Protein AF-A0AA38HZ51-F1 (afdb_monomer_lite)

Foldseek 3Di:
DPVVVVVVVVVVPPPDPVVPLPQAWAFADFQVVLVQFACWGQDPRTTDNDSPDSYTDGDPQWDQQPVSNDTFGNDDQQFFGFDPFQSRSDDPPDPPLPAWTQDPRGTDGHPQFDQDPSGTHGVPVVPPPPPPPPPPPPVPPPPPPPPPVVVPPPDD

InterPro domains:
  IPR006149 EB domain [PF01683] (58-120)

Sequence (156 aa):
MKFLVCVVLVLSAETIISSAQQVWLAPCKADADCDKIVNATCVNEFCNCGGEFLACPCKEGFIAAKSKKKCLRSVGTVLGTRCDISDDCSRSDQETMNGLVCSDGQCKCGENYTEENGQCIGTNSGTPSSTSRLKDFAVPPVLLLSFITLLFSHNS

Secondary structure (DSSP, 8-state):
--HHHHHHHHTTS-----------PPB-SSGGGGTTBTT-EEETTEEE--TT-SSPPBPTTEEE-TTSS-EEE-SS-STT-B-SSGGGGS-TT-TT-TTEEEETTEEEE-TTEEEETTEEEETT--S-------------TTSSSSSSGGGSSS--

pLDDT: mean 72.53, std 16.95, range [43.81, 95.94]

Structure (mmCIF, N/CA/C/O backbone):
data_AF-A0AA38HZ51-F1
#
_entry.id   AF-A0AA38HZ51-F1
#
loop_
_atom_site.group_PDB
_atom_site.id
_atom_site.type_symbol
_atom_site.label_atom_id
_atom_site.label_alt_id
_atom_site.label_comp_id
_atom_site.label_asym_id
_atom_site.label_entity_id
_atom_site.label_seq_id
_atom_site.pdbx_PDB_ins_code
_atom_site.Cartn_x
_atom_site.Cartn_y
_atom_site.Cartn_z
_atom_site.occupancy
_atom_site.B_iso_or_equiv
_atom_site.auth_seq_id
_atom_site.auth_comp_id
_atom_site.auth_asym_id
_atom_site.auth_atom_id
_atom_site.pdbx_PDB_model_num
ATOM 1 N N . MET A 1 1 ? 59.338 14.760 5.766 1.00 53.06 1 MET A N 1
ATOM 2 C CA . MET A 1 1 ? 58.443 14.615 4.592 1.00 53.06 1 MET A CA 1
ATOM 3 C C . MET A 1 1 ? 57.940 13.169 4.425 1.00 53.06 1 MET A C 1
ATOM 5 O O . MET A 1 1 ? 58.049 12.606 3.349 1.00 53.06 1 MET A O 1
ATOM 9 N N . LYS A 1 2 ? 57.405 12.537 5.483 1.00 52.59 2 LYS A N 1
ATOM 10 C CA . LYS A 1 2 ? 56.798 11.184 5.415 1.00 52.59 2 LYS A CA 1
ATOM 11 C C . LYS A 1 2 ? 55.331 11.165 5.867 1.00 52.59 2 LYS A C 1
ATOM 13 O O . LYS A 1 2 ? 54.572 10.323 5.418 1.00 52.59 2 LYS A O 1
ATOM 18 N N . PHE A 1 3 ? 54.911 12.149 6.665 1.00 50.06 3 PHE A N 1
ATOM 19 C CA . PHE A 1 3 ? 53.527 12.286 7.133 1.00 50.06 3 PHE A CA 1
ATOM 20 C C . PHE A 1 3 ? 52.544 12.809 6.073 1.00 50.06 3 PHE A C 1
ATOM 22 O O . PHE A 1 3 ? 51.359 12.509 6.156 1.00 50.06 3 PHE A O 1
ATOM 29 N N . LEU A 1 4 ? 53.017 13.534 5.051 1.00 50.59 4 LEU A N 1
ATOM 30 C CA . LEU A 1 4 ? 52.131 14.106 4.028 1.00 50.59 4 LEU A CA 1
ATOM 31 C C . LEU A 1 4 ? 51.567 13.051 3.057 1.00 50.59 4 LEU A C 1
ATOM 33 O O . LEU A 1 4 ? 50.512 13.257 2.473 1.00 50.59 4 LEU A O 1
ATOM 37 N N . VAL A 1 5 ? 52.251 11.911 2.906 1.00 54.25 5 VAL A N 1
ATOM 38 C CA . VAL A 1 5 ? 51.859 10.850 1.963 1.00 54.25 5 VAL A CA 1
ATOM 39 C C . VAL A 1 5 ? 50.692 10.014 2.505 1.00 54.25 5 VAL A C 1
ATOM 41 O O . VAL A 1 5 ? 49.857 9.562 1.729 1.00 54.25 5 VAL A O 1
ATOM 44 N N . CYS A 1 6 ? 50.565 9.868 3.830 1.00 51.34 6 CYS A N 1
ATOM 45 C CA . CYS A 1 6 ? 49.454 9.115 4.420 1.00 51.34 6 CYS A CA 1
ATOM 46 C C . CYS A 1 6 ? 48.111 9.854 4.332 1.00 51.34 6 CYS A C 1
ATOM 48 O O . CYS A 1 6 ? 47.086 9.207 4.158 1.00 51.34 6 CYS A O 1
ATOM 50 N N . VAL A 1 7 ? 48.092 11.190 4.406 1.00 53.12 7 VAL A N 1
ATOM 51 C CA . VAL A 1 7 ? 46.832 11.963 4.379 1.00 53.12 7 VAL A CA 1
ATOM 52 C C . VAL A 1 7 ? 46.170 11.918 2.997 1.00 53.12 7 VAL A C 1
ATOM 54 O O . VAL A 1 7 ? 44.949 11.857 2.901 1.00 53.12 7 VAL A O 1
ATOM 57 N N . VAL A 1 8 ? 46.962 11.851 1.923 1.00 52.53 8 VAL A N 1
ATOM 58 C CA . VAL A 1 8 ? 46.439 11.746 0.549 1.00 52.53 8 VAL A CA 1
ATOM 59 C C . VAL A 1 8 ? 45.836 10.360 0.269 1.00 52.53 8 VAL A C 1
ATOM 61 O O . VAL A 1 8 ? 44.902 10.254 -0.518 1.00 52.53 8 VAL A O 1
ATOM 64 N N . LEU A 1 9 ? 46.306 9.307 0.948 1.00 50.94 9 LEU A N 1
ATOM 65 C CA . LEU A 1 9 ? 45.777 7.945 0.785 1.00 50.94 9 LEU A CA 1
ATOM 66 C C . LEU A 1 9 ? 44.471 7.690 1.552 1.00 50.94 9 LEU A C 1
ATOM 68 O O . LEU A 1 9 ? 43.714 6.807 1.163 1.00 50.94 9 LEU A O 1
ATOM 72 N N . VAL A 1 10 ? 44.179 8.452 2.610 1.00 52.28 10 VAL A N 1
ATOM 73 C CA . VAL A 1 10 ? 42.909 8.311 3.351 1.00 52.28 10 VAL A CA 1
ATOM 74 C C . VAL A 1 10 ? 41.755 9.032 2.636 1.00 52.28 10 VAL A C 1
ATOM 76 O O . VAL A 1 10 ? 40.606 8.636 2.784 1.00 52.28 10 VAL A O 1
ATOM 79 N N . LEU A 1 11 ? 42.046 10.026 1.788 1.00 51.34 11 LEU A N 1
ATOM 80 C CA . LEU A 1 11 ? 41.033 10.802 1.055 1.00 51.34 11 LEU A CA 1
ATOM 81 C C . LEU A 1 11 ? 40.549 10.160 -0.260 1.00 51.34 11 LEU A C 1
ATOM 83 O O . LEU A 1 11 ? 39.608 10.666 -0.863 1.00 51.34 11 LEU A O 1
ATOM 87 N N . SER A 1 12 ? 41.151 9.061 -0.729 1.00 51.62 12 SER A N 1
ATOM 88 C CA . SER A 1 12 ? 40.720 8.370 -1.960 1.00 51.62 12 SER A CA 1
ATOM 89 C C . SER A 1 12 ? 39.873 7.114 -1.718 1.00 51.62 12 SER A C 1
ATOM 91 O O . SER A 1 12 ? 39.379 6.525 -2.679 1.00 51.62 12 SER A O 1
ATOM 93 N N . ALA A 1 13 ? 39.659 6.718 -0.458 1.00 50.34 13 ALA A N 1
ATOM 94 C CA . ALA A 1 13 ? 38.892 5.522 -0.096 1.00 50.34 13 ALA A CA 1
ATOM 95 C C . ALA A 1 13 ? 37.396 5.783 0.173 1.00 50.34 13 ALA A C 1
ATOM 97 O O . ALA A 1 13 ? 36.654 4.845 0.449 1.00 50.34 13 ALA A O 1
ATOM 98 N N . GLU A 1 14 ? 36.917 7.023 0.042 1.00 55.81 14 GLU A N 1
ATOM 99 C CA . GLU A 1 14 ? 35.483 7.350 0.086 1.00 55.81 14 GLU A CA 1
ATOM 100 C C . GLU A 1 14 ? 34.872 7.296 -1.322 1.00 55.81 14 GLU A C 1
ATOM 102 O O . GLU A 1 14 ? 34.141 8.178 -1.768 1.00 55.81 14 GLU A O 1
ATOM 107 N N . THR A 1 15 ? 35.204 6.250 -2.079 1.00 54.06 15 THR A N 1
ATOM 108 C CA . THR A 1 15 ? 34.577 6.002 -3.374 1.00 54.06 15 THR A CA 1
ATOM 109 C C . THR A 1 15 ? 33.223 5.331 -3.148 1.00 54.06 15 THR A C 1
ATOM 111 O O . THR A 1 15 ? 33.105 4.114 -3.080 1.00 54.06 15 THR A O 1
ATOM 114 N N . ILE A 1 16 ? 32.197 6.173 -3.023 1.00 56.84 16 ILE A N 1
ATOM 115 C CA . ILE A 1 16 ? 30.873 5.979 -3.622 1.00 56.84 16 ILE A CA 1
ATOM 116 C C . ILE A 1 16 ? 30.269 4.591 -3.339 1.00 56.84 16 ILE A C 1
ATOM 118 O O . ILE A 1 16 ? 30.082 3.771 -4.238 1.00 56.84 16 ILE A O 1
ATOM 122 N N . ILE A 1 17 ? 29.817 4.366 -2.102 1.00 55.12 17 ILE A N 1
ATOM 123 C CA . ILE A 1 17 ? 28.628 3.527 -1.914 1.00 55.12 17 ILE A CA 1
ATOM 124 C C . ILE A 1 17 ? 27.458 4.382 -2.406 1.00 55.12 17 ILE A C 1
ATOM 126 O O . ILE A 1 17 ? 26.705 4.960 -1.626 1.00 55.12 17 ILE A O 1
ATOM 130 N N . SER A 1 18 ? 27.328 4.508 -3.730 1.00 50.81 18 SER A N 1
ATOM 131 C CA . SER A 1 18 ? 26.041 4.813 -4.340 1.00 50.81 18 SER A CA 1
ATOM 132 C C . SER A 1 18 ? 25.210 3.573 -4.072 1.00 50.81 18 SER A C 1
ATOM 134 O O . SER A 1 18 ? 25.165 2.636 -4.868 1.00 50.81 18 SER A O 1
ATOM 136 N N . SER A 1 19 ? 24.645 3.504 -2.865 1.00 54.97 19 SER A N 1
ATOM 137 C CA . SER A 1 19 ? 23.533 2.617 -2.622 1.00 54.97 19 SER A CA 1
ATOM 138 C C . SER A 1 19 ? 22.477 3.115 -3.590 1.00 54.97 19 SER A C 1
ATOM 140 O O . SER A 1 19 ? 21.808 4.115 -3.324 1.00 54.97 19 SER A O 1
ATOM 142 N N . ALA A 1 20 ? 22.385 2.468 -4.748 1.00 54.59 20 ALA A N 1
ATOM 143 C CA . ALA A 1 20 ? 21.169 2.455 -5.519 1.00 54.59 20 ALA A CA 1
ATOM 144 C C . ALA A 1 20 ? 20.120 1.968 -4.523 1.00 54.59 20 ALA A C 1
ATOM 146 O O . ALA A 1 20 ? 20.021 0.773 -4.247 1.00 54.59 20 ALA A O 1
ATOM 147 N N . GLN A 1 21 ? 19.456 2.913 -3.854 1.00 55.94 21 GLN A N 1
ATOM 148 C CA . GLN A 1 21 ? 18.284 2.625 -3.061 1.00 55.94 21 GLN A CA 1
ATOM 149 C C . GLN A 1 21 ? 17.353 2.011 -4.082 1.00 55.94 21 GLN A C 1
ATOM 151 O O . GLN A 1 21 ? 16.883 2.709 -4.977 1.00 55.94 21 GLN A O 1
ATOM 156 N N . GLN A 1 22 ? 17.253 0.683 -4.045 1.00 52.19 22 GLN A N 1
ATOM 157 C CA . GLN A 1 22 ? 16.422 -0.070 -4.958 1.00 52.19 22 GLN A CA 1
ATOM 158 C C . GLN A 1 22 ? 15.030 0.519 -4.798 1.00 52.19 22 GLN A C 1
ATOM 160 O O . GLN A 1 22 ? 14.391 0.356 -3.758 1.00 52.19 22 GLN A O 1
ATOM 165 N N . VAL A 1 23 ? 14.642 1.310 -5.796 1.00 58.28 23 VAL A N 1
ATOM 166 C CA . VAL A 1 23 ? 13.330 1.924 -5.909 1.00 58.28 23 VAL A CA 1
ATOM 167 C C . VAL A 1 23 ? 12.362 0.760 -5.816 1.00 58.28 23 VAL A C 1
ATOM 169 O O . VAL A 1 23 ? 12.452 -0.187 -6.587 1.00 58.28 23 VAL A O 1
ATOM 172 N N . TRP A 1 24 ? 11.572 0.741 -4.751 1.00 60.75 24 TRP A N 1
ATOM 173 C CA . TRP A 1 24 ? 10.893 -0.458 -4.279 1.00 60.75 24 TRP A CA 1
ATOM 174 C C . TRP A 1 24 ? 9.791 -0.854 -5.259 1.00 60.75 24 TRP A C 1
ATOM 176 O O . TRP A 1 24 ? 8.805 -0.136 -5.413 1.00 60.75 24 TRP A O 1
ATOM 186 N N . LEU A 1 25 ? 9.966 -1.994 -5.925 1.00 68.94 25 LEU A N 1
ATOM 187 C CA . LEU A 1 25 ? 9.067 -2.456 -6.974 1.00 68.94 25 LEU A CA 1
ATOM 188 C C . LEU A 1 25 ? 8.096 -3.495 -6.395 1.00 68.94 25 LEU A C 1
ATOM 190 O O . LEU A 1 25 ? 8.510 -4.450 -5.732 1.00 68.94 25 LEU A O 1
ATOM 194 N N . ALA A 1 26 ? 6.798 -3.311 -6.631 1.00 83.00 26 ALA A N 1
ATOM 195 C CA . ALA A 1 26 ? 5.806 -4.347 -6.358 1.00 83.00 26 ALA A CA 1
ATOM 196 C C . ALA A 1 26 ? 6.086 -5.564 -7.262 1.00 83.00 26 ALA A C 1
ATOM 198 O O . ALA A 1 26 ? 6.416 -5.357 -8.431 1.00 83.00 26 ALA A O 1
ATOM 199 N N . PRO A 1 27 ? 5.964 -6.811 -6.776 1.00 88.12 27 PRO A N 1
ATOM 200 C CA . PRO A 1 27 ? 6.084 -7.981 -7.639 1.00 88.12 27 PRO A CA 1
ATOM 201 C C . PRO A 1 27 ? 4.959 -7.998 -8.685 1.00 88.12 27 PRO A C 1
ATOM 203 O O . PRO A 1 27 ? 3.818 -7.648 -8.377 1.00 88.12 27 PRO A O 1
ATOM 206 N N . CYS A 1 28 ? 5.270 -8.428 -9.905 1.00 92.56 28 CYS A N 1
ATOM 207 C CA . CYS A 1 28 ? 4.333 -8.513 -11.025 1.00 92.56 28 CYS A CA 1
ATOM 208 C C . CYS A 1 28 ? 4.632 -9.721 -11.916 1.00 92.56 28 CYS A C 1
ATOM 210 O O . CYS A 1 28 ? 5.747 -10.235 -11.943 1.00 92.56 28 CYS A O 1
ATOM 212 N N . LYS A 1 29 ? 3.626 -10.170 -12.669 1.00 95.69 29 LYS A N 1
ATOM 213 C CA . LYS A 1 29 ? 3.770 -11.163 -13.744 1.00 95.69 29 LYS A CA 1
ATOM 214 C C . LYS A 1 29 ? 3.552 -10.547 -15.122 1.00 95.69 29 LYS A C 1
ATOM 216 O O . LYS A 1 29 ? 4.085 -11.057 -16.103 1.00 95.69 29 LYS A O 1
ATOM 221 N N . ALA A 1 30 ? 2.767 -9.475 -15.197 1.00 95.94 30 ALA A N 1
ATOM 222 C CA . ALA A 1 30 ? 2.504 -8.721 -16.414 1.00 95.94 30 ALA A CA 1
ATOM 223 C C . ALA A 1 30 ? 2.354 -7.222 -16.114 1.00 95.94 30 ALA A C 1
ATOM 225 O O . ALA A 1 30 ? 2.104 -6.829 -14.975 1.00 95.94 30 ALA A O 1
ATOM 226 N N . ASP A 1 31 ? 2.429 -6.379 -17.149 1.00 94.31 31 ASP A N 1
ATOM 227 C CA . ASP A 1 31 ? 2.246 -4.920 -17.028 1.00 94.31 31 ASP A CA 1
ATOM 228 C C . ASP A 1 31 ? 0.899 -4.531 -16.397 1.00 94.31 31 ASP A C 1
ATOM 230 O O . ASP A 1 31 ? 0.795 -3.516 -15.711 1.00 94.31 31 ASP A O 1
ATOM 234 N N . ALA A 1 32 ? -0.128 -5.366 -16.581 1.00 94.62 32 ALA A N 1
ATOM 235 C CA . ALA A 1 32 ? -1.446 -5.168 -15.986 1.00 94.62 32 ALA A CA 1
ATOM 236 C C . ALA A 1 32 ? -1.434 -5.217 -14.446 1.00 94.62 32 ALA A C 1
ATOM 238 O O . ALA A 1 32 ? -2.280 -4.586 -13.825 1.00 94.62 32 ALA A O 1
ATOM 239 N N . ASP A 1 33 ? -0.474 -5.908 -13.821 1.00 90.06 33 ASP A N 1
ATOM 240 C CA . ASP A 1 33 ? -0.348 -5.952 -12.356 1.00 90.06 33 ASP A CA 1
ATOM 241 C C . ASP A 1 33 ? 0.188 -4.627 -11.780 1.00 90.06 33 ASP A C 1
ATOM 243 O O . ASP A 1 33 ? 0.040 -4.343 -10.588 1.00 90.06 33 ASP A O 1
ATOM 247 N N . CYS A 1 34 ? 0.804 -3.804 -12.634 1.00 92.38 34 CYS A N 1
ATOM 248 C CA . CYS A 1 34 ? 1.366 -2.500 -12.299 1.00 92.38 34 CYS A CA 1
ATOM 249 C C . CYS A 1 34 ? 0.382 -1.349 -12.560 1.00 92.38 34 CYS A C 1
ATOM 251 O O . CYS A 1 34 ? 0.747 -0.178 -12.441 1.00 92.38 34 CYS A O 1
ATOM 253 N N . ASP A 1 35 ? -0.878 -1.655 -12.879 1.00 93.81 35 ASP A N 1
ATOM 254 C CA . ASP A 1 35 ? -1.912 -0.685 -13.237 1.00 93.81 35 ASP A CA 1
ATOM 255 C C . ASP A 1 35 ? -2.220 0.340 -12.136 1.00 93.81 35 ASP A C 1
ATOM 257 O O . ASP A 1 35 ? -2.770 1.396 -12.435 1.00 93.81 35 ASP A O 1
ATOM 261 N N . LYS A 1 36 ? -1.845 0.073 -10.884 1.00 91.94 36 LYS A N 1
ATOM 262 C CA . LYS A 1 36 ? -2.033 0.977 -9.731 1.00 91.94 36 LYS A CA 1
ATOM 263 C C . LYS A 1 36 ? -0.928 2.021 -9.586 1.00 91.94 36 LYS A C 1
ATOM 265 O O . LYS A 1 36 ? -1.055 2.930 -8.766 1.00 91.94 36 LYS A O 1
ATOM 270 N N . ILE A 1 37 ? 0.152 1.888 -10.351 1.00 91.75 37 ILE A N 1
ATOM 271 C CA . ILE A 1 37 ? 1.342 2.733 -10.280 1.00 91.75 37 ILE A CA 1
ATOM 272 C C . ILE A 1 37 ? 1.410 3.585 -11.554 1.00 91.75 37 ILE A C 1
ATOM 274 O O . ILE A 1 37 ? 1.086 3.131 -12.653 1.00 91.75 37 ILE A O 1
ATOM 278 N N . VAL A 1 38 ? 1.777 4.857 -11.415 1.00 91.88 38 VAL A N 1
ATOM 279 C CA . VAL A 1 38 ? 1.894 5.779 -12.550 1.00 91.88 38 VAL A CA 1
ATOM 280 C C . VAL A 1 38 ? 3.099 5.380 -13.406 1.00 91.88 38 VAL A C 1
ATOM 282 O O . VAL A 1 38 ? 4.204 5.236 -12.887 1.00 91.88 38 VAL A O 1
ATOM 285 N N . ASN A 1 39 ? 2.877 5.218 -14.715 1.00 90.75 39 ASN A N 1
ATOM 286 C CA . ASN A 1 39 ? 3.898 4.892 -15.722 1.00 90.75 39 ASN A CA 1
ATOM 287 C C . ASN A 1 39 ? 4.745 3.644 -15.410 1.00 90.75 39 ASN A C 1
ATOM 289 O O . ASN A 1 39 ? 5.904 3.569 -15.814 1.00 90.75 39 ASN A O 1
ATOM 293 N N . ALA A 1 40 ? 4.183 2.666 -14.694 1.00 92.00 40 ALA A N 1
ATOM 294 C CA . ALA A 1 40 ? 4.901 1.444 -14.359 1.00 92.00 40 ALA A CA 1
ATOM 295 C C . ALA A 1 40 ? 4.746 0.345 -15.417 1.00 92.00 40 ALA A C 1
ATOM 297 O O . ALA A 1 40 ? 3.664 0.141 -15.963 1.00 92.00 40 ALA A O 1
ATOM 298 N N . THR A 1 41 ? 5.832 -0.391 -15.647 1.00 93.75 41 THR A N 1
ATOM 299 C CA . THR A 1 41 ? 5.897 -1.598 -16.487 1.00 93.75 41 THR A CA 1
ATOM 300 C C . THR A 1 41 ? 6.522 -2.743 -15.700 1.00 93.75 41 THR A C 1
ATOM 302 O O . THR A 1 41 ? 7.326 -2.515 -14.797 1.00 93.75 41 THR A O 1
ATOM 305 N N . CYS A 1 42 ? 6.148 -3.978 -16.002 1.00 94.19 42 CYS A N 1
ATOM 306 C CA . CYS A 1 42 ? 6.669 -5.157 -15.335 1.00 94.19 42 CYS A CA 1
ATOM 307 C C . CYS A 1 42 ? 8.016 -5.559 -15.947 1.00 94.19 42 CYS A C 1
ATOM 309 O O . CYS A 1 42 ? 8.083 -6.091 -17.053 1.00 94.19 42 CYS A O 1
ATOM 311 N N . VAL A 1 43 ? 9.108 -5.319 -15.219 1.00 92.44 43 VAL A N 1
ATOM 312 C CA . VAL A 1 43 ? 10.477 -5.622 -15.651 1.00 92.44 43 VAL A CA 1
ATOM 31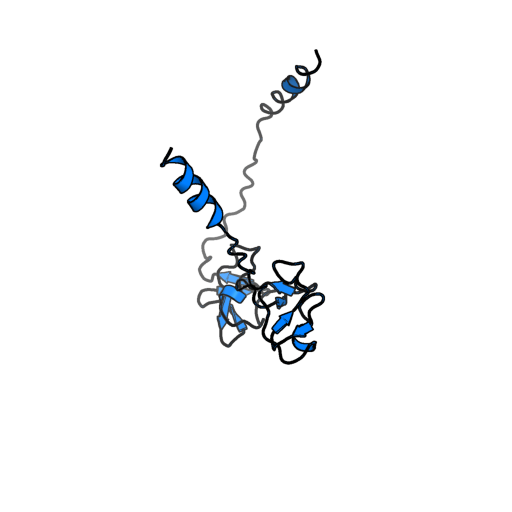3 C C . VAL A 1 43 ? 11.123 -6.541 -14.623 1.00 92.44 43 VAL A C 1
ATOM 315 O O . VAL A 1 43 ? 11.216 -6.191 -13.452 1.00 92.44 43 VAL A O 1
ATOM 318 N N . ASN A 1 44 ? 11.596 -7.713 -15.056 1.00 92.31 44 ASN A N 1
ATOM 319 C CA . ASN A 1 44 ? 12.191 -8.730 -14.176 1.00 92.31 44 ASN A CA 1
ATOM 320 C C . ASN A 1 44 ? 11.276 -9.137 -13.004 1.00 92.31 44 ASN A C 1
ATOM 322 O O . ASN A 1 44 ? 11.752 -9.255 -11.883 1.00 92.31 44 ASN A O 1
ATOM 326 N N . GLU A 1 45 ? 9.976 -9.331 -13.257 1.00 93.12 45 GLU A N 1
ATOM 327 C CA . GLU A 1 45 ? 8.961 -9.678 -12.237 1.00 93.12 45 GLU A CA 1
ATOM 328 C C . GLU A 1 45 ? 8.676 -8.571 -11.207 1.00 93.12 45 GLU A C 1
ATOM 330 O O . GLU A 1 45 ? 8.092 -8.816 -10.150 1.00 93.12 45 GLU A O 1
ATOM 335 N N . PHE A 1 46 ? 9.057 -7.333 -11.521 1.00 89.88 46 PHE A N 1
ATOM 336 C CA . PHE A 1 46 ? 8.913 -6.186 -10.638 1.00 89.88 46 PHE A CA 1
ATOM 337 C C . PHE A 1 46 ? 8.418 -4.928 -11.380 1.00 89.88 46 PHE A C 1
ATOM 339 O O . PHE A 1 46 ? 8.890 -4.597 -12.466 1.00 89.88 46 PHE A O 1
ATOM 346 N N . CYS A 1 47 ? 7.463 -4.200 -10.795 1.00 91.44 47 CYS A N 1
ATOM 347 C CA . CYS A 1 47 ? 6.881 -2.991 -11.388 1.00 91.44 47 CYS A CA 1
ATOM 348 C C . CYS A 1 47 ? 7.843 -1.799 -11.358 1.00 91.44 47 CYS A C 1
ATOM 350 O O . CYS A 1 47 ? 8.018 -1.191 -10.306 1.00 91.44 47 CYS A O 1
ATOM 352 N N . ASN A 1 48 ? 8.388 -1.418 -12.514 1.00 89.06 48 ASN A N 1
ATOM 353 C CA . ASN A 1 48 ? 9.322 -0.315 -12.735 1.00 89.06 48 ASN A CA 1
ATOM 354 C C . ASN A 1 48 ? 8.638 0.938 -13.296 1.00 89.06 48 ASN A C 1
ATOM 356 O O . ASN A 1 48 ? 8.088 0.894 -14.393 1.00 89.06 48 ASN A O 1
ATOM 360 N N . CYS A 1 49 ? 8.711 2.050 -12.555 1.00 88.00 49 CYS A N 1
ATOM 361 C CA . CYS A 1 49 ? 8.106 3.350 -12.881 1.00 88.00 49 CYS A CA 1
ATOM 362 C C . CYS A 1 49 ? 9.060 4.378 -13.526 1.00 88.00 49 CYS A C 1
ATOM 364 O O . CYS A 1 49 ? 8.696 5.545 -13.657 1.00 88.00 49 CYS A O 1
ATOM 366 N N . GLY A 1 50 ? 10.271 3.972 -13.924 1.00 79.38 50 GLY A N 1
ATOM 367 C CA . GLY A 1 50 ? 11.283 4.872 -14.484 1.00 79.38 50 GLY A CA 1
ATOM 368 C C . GLY A 1 50 ? 12.165 5.496 -13.398 1.00 79.38 50 GLY A C 1
ATOM 369 O O . GLY A 1 50 ? 11.687 6.025 -12.398 1.00 79.38 50 GLY A O 1
ATOM 370 N N . GLY A 1 51 ? 13.484 5.400 -13.583 1.00 66.25 51 GLY A N 1
ATOM 371 C CA . GLY A 1 51 ? 14.500 5.628 -12.545 1.00 66.25 51 GLY A CA 1
ATOM 372 C C . GLY A 1 51 ? 14.706 7.068 -12.065 1.00 66.25 51 GLY A C 1
ATOM 373 O O . GLY A 1 51 ? 15.703 7.328 -11.400 1.00 66.25 51 GLY A O 1
ATOM 374 N N . GLU A 1 52 ? 13.812 8.002 -12.388 1.00 70.00 52 GLU A N 1
ATOM 375 C CA . GLU A 1 52 ? 13.908 9.383 -11.894 1.00 70.00 52 GLU A CA 1
ATOM 376 C C . GLU A 1 52 ? 13.365 9.538 -10.467 1.00 70.00 52 GLU A C 1
ATOM 378 O O . GLU A 1 52 ? 13.747 10.468 -9.757 1.00 70.00 52 GLU A O 1
ATOM 383 N N . PHE A 1 53 ? 12.507 8.619 -10.011 1.00 66.62 53 PHE A N 1
ATOM 384 C CA . PHE A 1 53 ? 11.845 8.730 -8.714 1.00 66.62 53 PHE A CA 1
ATOM 385 C C . PHE A 1 53 ? 12.420 7.764 -7.677 1.00 66.62 53 PHE A C 1
ATOM 387 O O . PHE A 1 53 ? 12.608 6.580 -7.937 1.00 66.62 53 PHE A O 1
ATOM 394 N N . LEU A 1 54 ? 12.606 8.263 -6.451 1.00 71.62 54 LEU A N 1
ATOM 395 C CA . LEU A 1 54 ? 13.007 7.457 -5.289 1.00 71.62 54 LEU A CA 1
ATOM 396 C C . LEU A 1 54 ? 11.934 6.424 -4.885 1.00 71.62 54 LEU A C 1
ATOM 398 O O . LEU A 1 54 ? 12.228 5.411 -4.251 1.00 71.62 54 LEU A O 1
ATOM 402 N N . ALA A 1 55 ? 10.676 6.706 -5.224 1.00 78.75 55 ALA A N 1
ATOM 403 C CA . ALA A 1 55 ? 9.518 5.863 -4.970 1.00 78.75 55 ALA A CA 1
ATOM 404 C C . ALA A 1 55 ? 8.503 6.036 -6.101 1.00 78.75 55 ALA A C 1
ATOM 406 O O . ALA A 1 55 ? 8.291 7.151 -6.578 1.00 78.75 55 ALA A O 1
ATOM 407 N N . CYS A 1 56 ? 7.853 4.946 -6.501 1.00 84.88 56 CYS A N 1
ATOM 408 C CA . CYS A 1 56 ? 6.866 5.007 -7.565 1.00 84.88 56 CYS A CA 1
ATOM 409 C C . CYS A 1 56 ? 5.560 5.667 -7.086 1.00 84.88 56 CYS A C 1
ATOM 411 O O . CYS A 1 56 ? 4.981 5.208 -6.095 1.00 84.88 56 CYS A O 1
ATOM 413 N N . PRO A 1 57 ? 5.067 6.716 -7.770 1.00 88.00 57 PRO A N 1
ATOM 414 C CA . PRO A 1 57 ? 3.807 7.345 -7.403 1.00 88.00 57 PRO A CA 1
ATOM 415 C C . PRO A 1 57 ? 2.618 6.423 -7.709 1.00 88.00 57 PRO A C 1
ATOM 417 O O . PRO A 1 57 ? 2.532 5.814 -8.778 1.00 88.00 57 PRO A O 1
ATOM 420 N N . CYS A 1 58 ? 1.680 6.332 -6.765 1.00 90.06 58 CYS A N 1
ATOM 421 C CA . CYS A 1 58 ? 0.413 5.627 -6.961 1.00 90.06 58 CYS A CA 1
ATOM 422 C C . CYS A 1 58 ? -0.547 6.467 -7.816 1.00 90.06 58 CYS A C 1
ATOM 424 O O . CYS A 1 58 ? -0.530 7.696 -7.742 1.00 90.06 58 CYS A O 1
ATOM 426 N N . LYS A 1 59 ? -1.400 5.816 -8.617 1.00 91.94 59 LYS A N 1
ATOM 427 C CA . LYS A 1 59 ? -2.461 6.506 -9.371 1.00 91.94 59 LYS A CA 1
ATOM 428 C C . LYS A 1 59 ? -3.499 7.135 -8.436 1.00 91.94 59 LYS A C 1
ATOM 430 O O . LYS A 1 59 ? -3.622 6.747 -7.273 1.00 91.94 59 LYS A O 1
ATOM 435 N N . GLU A 1 60 ? -4.284 8.076 -8.963 1.00 88.00 60 GLU A N 1
ATOM 436 C CA . GLU A 1 60 ? -5.415 8.654 -8.232 1.00 88.00 60 GLU A CA 1
ATOM 437 C C . GLU A 1 60 ? -6.349 7.568 -7.691 1.00 88.00 60 GLU A C 1
ATOM 439 O O . GLU A 1 60 ? -6.635 6.566 -8.349 1.00 88.00 60 GLU A O 1
ATOM 444 N N . GLY A 1 61 ? -6.809 7.758 -6.455 1.00 82.12 61 GLY A N 1
ATOM 445 C CA . GLY A 1 61 ? -7.602 6.747 -5.768 1.00 82.12 61 GLY A CA 1
ATOM 446 C C . GLY A 1 61 ? -6.776 5.589 -5.206 1.00 82.12 61 GLY A C 1
ATOM 447 O O . GLY A 1 61 ? -7.379 4.605 -4.781 1.00 82.12 61 GLY A O 1
ATOM 448 N N . PHE A 1 62 ? -5.444 5.706 -5.133 1.00 86.06 62 PHE A N 1
ATOM 449 C CA . PHE A 1 62 ? -4.559 4.785 -4.417 1.00 86.06 62 PHE A CA 1
ATOM 450 C C . PHE A 1 62 ? -3.585 5.518 -3.470 1.00 86.06 62 PHE A C 1
ATOM 452 O O . PHE A 1 62 ? -3.196 6.653 -3.721 1.00 86.06 62 PHE A O 1
ATOM 459 N N . ILE A 1 63 ? -3.196 4.870 -2.368 1.00 82.62 63 ILE A N 1
ATOM 460 C CA . ILE A 1 63 ? -2.226 5.337 -1.365 1.00 82.62 63 ILE A CA 1
ATOM 461 C C . ILE A 1 63 ? -1.098 4.305 -1.276 1.00 82.62 63 ILE A C 1
ATOM 463 O O . ILE A 1 63 ? -1.342 3.100 -1.349 1.00 82.62 63 ILE A O 1
ATOM 467 N N . ALA A 1 64 ? 0.141 4.757 -1.100 1.00 82.38 64 ALA A N 1
ATOM 468 C CA . ALA A 1 64 ? 1.257 3.857 -0.838 1.00 82.38 64 ALA A CA 1
ATOM 469 C C . ALA A 1 64 ? 1.078 3.170 0.526 1.00 82.38 64 ALA A C 1
ATOM 471 O O . ALA A 1 64 ? 0.910 3.841 1.544 1.00 82.38 64 ALA A O 1
ATOM 472 N N . ALA A 1 65 ? 1.150 1.838 0.562 1.00 76.88 65 ALA A N 1
ATOM 473 C CA . ALA A 1 65 ? 1.199 1.103 1.822 1.00 76.88 65 ALA A CA 1
ATOM 474 C C . ALA A 1 65 ? 2.388 1.566 2.674 1.00 76.88 65 ALA A C 1
ATOM 476 O O . ALA A 1 65 ? 3.408 2.011 2.142 1.00 76.88 65 ALA A O 1
ATOM 477 N N . LYS A 1 66 ? 2.312 1.376 3.995 1.00 73.75 66 LYS A N 1
ATOM 478 C CA . LYS A 1 66 ? 3.401 1.722 4.926 1.00 73.75 66 LYS A CA 1
ATOM 479 C C . LYS A 1 66 ? 4.725 1.035 4.574 1.00 73.75 66 LYS A C 1
ATOM 481 O O . LYS A 1 66 ? 5.794 1.621 4.724 1.00 73.75 66 LYS A O 1
ATOM 486 N N . SER A 1 67 ? 4.649 -0.182 4.031 1.00 70.62 67 SER A N 1
ATOM 487 C CA . SER A 1 67 ? 5.800 -0.931 3.510 1.00 70.62 67 SER A CA 1
ATOM 488 C C . SER A 1 67 ? 6.425 -0.320 2.251 1.00 70.62 67 SER A C 1
ATOM 490 O O . SER A 1 67 ? 7.512 -0.735 1.864 1.00 70.62 67 SER A O 1
ATOM 492 N N . LYS A 1 68 ? 5.746 0.635 1.600 1.00 73.06 68 LYS A N 1
ATOM 493 C CA . LYS A 1 68 ? 6.101 1.270 0.320 1.00 73.06 68 LYS A CA 1
ATOM 494 C C . LYS A 1 68 ? 6.231 0.301 -0.861 1.00 73.06 68 LYS A C 1
ATOM 496 O O . LYS A 1 68 ? 6.748 0.678 -1.903 1.00 73.06 68 LYS A O 1
ATOM 501 N N . LYS A 1 69 ? 5.748 -0.939 -0.714 1.00 73.62 69 LYS A N 1
ATOM 502 C CA . LYS A 1 69 ? 5.849 -2.001 -1.734 1.00 73.62 69 LYS A CA 1
ATOM 503 C C . LYS A 1 69 ? 4.602 -2.161 -2.601 1.00 73.62 69 LYS A C 1
ATOM 505 O O . LYS A 1 69 ? 4.625 -2.938 -3.546 1.00 73.62 69 LYS A O 1
ATOM 510 N N . LYS A 1 70 ? 3.494 -1.501 -2.260 1.00 80.38 70 LYS A N 1
ATOM 511 C CA . LYS A 1 70 ? 2.210 -1.651 -2.957 1.00 80.38 70 LYS A CA 1
ATOM 512 C C . LYS A 1 70 ? 1.373 -0.381 -2.854 1.00 80.38 70 LYS A C 1
ATOM 514 O O . LYS A 1 70 ? 1.447 0.333 -1.855 1.00 80.38 70 LYS A O 1
ATOM 519 N N . CYS A 1 71 ? 0.551 -0.148 -3.869 1.00 85.31 71 CYS A N 1
ATOM 520 C CA . CYS A 1 71 ? -0.483 0.879 -3.868 1.00 85.31 71 CYS A CA 1
ATOM 521 C C . CYS A 1 71 ? -1.820 0.244 -3.458 1.00 85.31 71 CYS A C 1
ATOM 523 O O . CYS A 1 71 ? -2.315 -0.678 -4.111 1.00 85.31 71 CYS A O 1
ATOM 525 N N . LEU A 1 72 ? -2.384 0.721 -2.353 1.00 81.31 72 LEU A N 1
ATOM 526 C CA . LEU A 1 72 ? -3.672 0.312 -1.795 1.00 81.31 72 LEU A CA 1
ATOM 527 C C . LEU A 1 72 ? -4.752 1.285 -2.252 1.00 81.31 72 LEU A C 1
ATOM 529 O O . LEU A 1 72 ? -4.461 2.447 -2.489 1.00 81.31 72 LEU A O 1
ATOM 533 N N . ARG A 1 73 ? -6.000 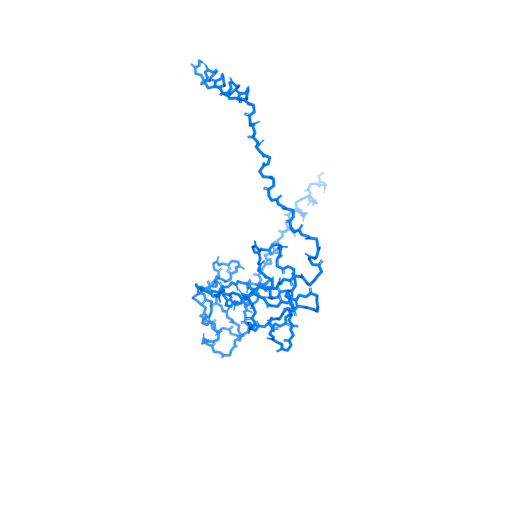0.847 -2.401 1.00 79.06 73 ARG A N 1
ATOM 534 C CA . ARG A 1 73 ? -7.086 1.727 -2.858 1.00 79.06 73 ARG A CA 1
ATOM 535 C C . ARG A 1 73 ? -7.408 2.774 -1.773 1.00 79.06 73 ARG A C 1
ATOM 537 O O . ARG A 1 73 ? -7.657 2.417 -0.634 1.00 79.06 73 ARG A O 1
ATOM 544 N N . SER A 1 74 ? -7.408 4.053 -2.142 1.00 70.62 74 SER A N 1
ATOM 545 C CA . SER A 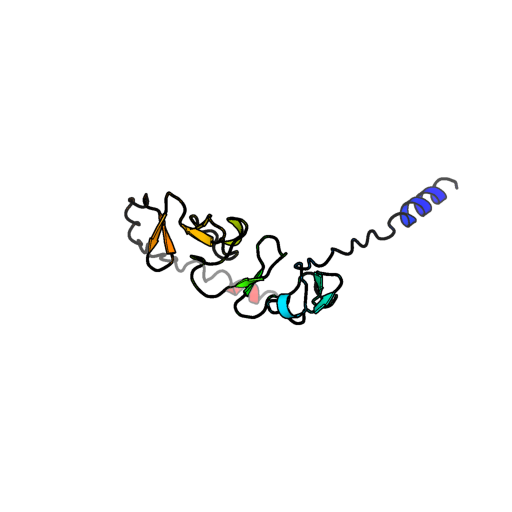1 74 ? -7.627 5.240 -1.291 1.00 70.62 74 SER A CA 1
ATOM 546 C C . SER A 1 74 ? -9.103 5.538 -0.999 1.00 70.62 74 SER A C 1
ATOM 548 O O . SER A 1 74 ? -9.424 6.373 -0.151 1.00 70.62 74 SER A O 1
ATOM 550 N N . VAL A 1 75 ? -10.022 4.920 -1.743 1.00 55.41 75 VAL A N 1
ATOM 551 C CA . VAL A 1 75 ? -11.400 5.410 -1.850 1.00 55.41 75 VAL A CA 1
ATOM 552 C C . VAL A 1 75 ? -12.291 4.826 -0.758 1.00 55.41 75 VAL A C 1
ATOM 554 O O . VAL A 1 75 ? -12.676 3.665 -0.851 1.00 55.41 75 VAL A O 1
ATOM 557 N N . GLY A 1 76 ? -12.672 5.678 0.200 1.00 58.88 76 GLY A N 1
ATOM 558 C CA . GLY A 1 76 ? -13.683 5.383 1.216 1.00 58.88 76 GLY A CA 1
ATOM 559 C C . GLY A 1 76 ? -13.191 4.404 2.277 1.00 58.88 76 GLY A C 1
ATOM 560 O O . GLY A 1 76 ? -12.350 3.562 2.001 1.00 58.88 76 GLY A O 1
ATOM 561 N N . THR A 1 77 ? -13.662 4.603 3.507 1.00 60.28 77 THR A N 1
ATOM 562 C CA . THR A 1 77 ? -13.632 3.673 4.652 1.00 60.28 77 THR A CA 1
ATOM 563 C C . THR A 1 77 ? -12.832 2.387 4.428 1.00 60.28 77 THR A C 1
ATOM 565 O O . THR A 1 77 ? -13.249 1.510 3.680 1.00 60.28 77 THR A O 1
ATOM 568 N N . VAL A 1 78 ? -11.689 2.271 5.111 1.00 76.75 78 VAL A N 1
ATOM 569 C CA . VAL A 1 78 ? -10.716 1.175 4.938 1.00 76.75 78 VAL A CA 1
ATOM 570 C C . VAL A 1 78 ? -11.320 -0.209 5.233 1.00 76.75 78 VAL A C 1
ATOM 572 O O . VAL A 1 78 ? -10.753 -1.229 4.851 1.00 76.75 78 VAL A O 1
ATOM 575 N N . LEU A 1 79 ? -12.492 -0.266 5.863 1.00 87.06 79 LEU A N 1
ATOM 576 C CA . LEU A 1 79 ? -13.235 -1.492 6.132 1.00 87.06 79 LEU A CA 1
ATOM 577 C C . LEU A 1 79 ? -13.536 -2.303 4.865 1.00 87.06 79 LEU A C 1
ATOM 579 O O . LEU A 1 79 ? -13.947 -1.776 3.835 1.00 87.06 79 LEU A O 1
ATOM 583 N N . GLY A 1 80 ? -13.296 -3.610 4.946 1.00 87.19 80 GLY A N 1
ATOM 584 C CA . GLY A 1 80 ? -13.489 -4.557 3.845 1.00 87.19 80 GLY A CA 1
ATOM 585 C C . GLY A 1 80 ? -12.421 -4.488 2.748 1.00 87.19 80 GLY A C 1
ATOM 586 O O . GLY A 1 80 ? -12.408 -5.326 1.844 1.00 87.19 80 GLY A O 1
ATOM 587 N N . THR A 1 81 ? -11.495 -3.525 2.803 1.00 86.06 81 THR A N 1
ATOM 588 C CA . THR A 1 81 ? -10.377 -3.479 1.853 1.00 86.06 81 THR A CA 1
ATOM 589 C C . THR A 1 81 ? -9.380 -4.601 2.128 1.00 86.06 81 THR A C 1
ATOM 591 O O . THR A 1 81 ? -9.232 -5.055 3.262 1.00 86.06 81 THR A O 1
ATOM 594 N N . ARG A 1 82 ? -8.698 -5.072 1.076 1.00 85.00 82 ARG A N 1
ATOM 595 C CA . ARG A 1 82 ? -7.678 -6.119 1.202 1.00 85.00 82 ARG A CA 1
ATOM 596 C C . ARG A 1 82 ? -6.436 -5.609 1.927 1.00 85.00 82 ARG A C 1
ATOM 598 O O . ARG A 1 82 ? -5.891 -4.571 1.556 1.00 85.00 82 ARG A O 1
ATOM 605 N N . CYS A 1 83 ? -5.939 -6.409 2.856 1.00 87.38 83 CYS A N 1
ATOM 606 C CA . CYS A 1 83 ? -4.721 -6.157 3.617 1.00 87.38 83 CYS A CA 1
ATOM 607 C C . CYS A 1 83 ? -3.888 -7.435 3.741 1.00 87.38 83 CYS A C 1
ATOM 609 O O . CYS A 1 83 ? -4.427 -8.537 3.661 1.00 87.38 83 CYS A O 1
ATOM 611 N N . ASP A 1 84 ? -2.583 -7.271 3.958 1.00 85.25 84 ASP A N 1
ATOM 612 C CA . ASP A 1 84 ? -1.689 -8.380 4.317 1.00 85.25 84 ASP A CA 1
ATOM 613 C C . ASP A 1 84 ? -1.300 -8.296 5.799 1.00 85.25 84 ASP A C 1
ATOM 615 O O . ASP A 1 84 ? -1.125 -9.313 6.466 1.00 85.25 84 ASP A O 1
ATOM 619 N N . ILE A 1 85 ? -1.182 -7.072 6.323 1.00 86.44 85 ILE A N 1
ATOM 620 C CA . ILE A 1 85 ? -0.874 -6.778 7.724 1.00 86.44 85 ILE A CA 1
ATOM 621 C C . ILE A 1 85 ? -1.789 -5.667 8.245 1.00 86.44 85 ILE A C 1
ATOM 623 O O . ILE A 1 85 ? -2.273 -4.845 7.471 1.00 86.44 85 ILE A O 1
ATOM 627 N N . SER A 1 86 ? -2.015 -5.603 9.560 1.00 87.19 86 SER A N 1
ATOM 628 C CA . SER A 1 86 ? -2.892 -4.584 10.171 1.00 87.19 86 SER A CA 1
ATOM 629 C C . SER A 1 86 ? -2.451 -3.148 9.880 1.00 87.19 86 SER A C 1
ATOM 631 O O . SER A 1 86 ? -3.293 -2.275 9.715 1.00 87.19 86 SER A O 1
ATOM 633 N N . ASP A 1 87 ? -1.147 -2.917 9.723 1.00 84.00 87 ASP A N 1
ATOM 634 C CA . ASP A 1 87 ? -0.593 -1.613 9.343 1.00 84.00 87 ASP A CA 1
ATOM 635 C C . ASP A 1 87 ? -1.038 -1.135 7.950 1.00 84.00 87 ASP A C 1
ATOM 637 O O . ASP A 1 87 ? -0.982 0.063 7.680 1.00 84.00 87 ASP A O 1
ATOM 641 N N . ASP A 1 88 ? -1.488 -2.036 7.069 1.00 80.50 88 ASP A N 1
ATOM 642 C CA . ASP A 1 88 ? -2.059 -1.664 5.769 1.00 80.50 88 ASP A CA 1
ATOM 643 C C . ASP A 1 88 ? -3.438 -1.006 5.913 1.00 80.50 88 ASP A C 1
ATOM 645 O O . ASP A 1 88 ? -3.882 -0.300 5.009 1.00 80.50 88 ASP A O 1
ATOM 649 N N . CYS A 1 89 ? -4.118 -1.248 7.038 1.00 84.50 89 CYS A N 1
ATOM 650 C CA . CYS A 1 89 ? -5.434 -0.694 7.328 1.00 84.50 89 CYS A CA 1
ATOM 651 C C . CYS A 1 89 ? -5.366 0.719 7.928 1.00 84.50 89 CYS A C 1
ATOM 653 O O . CYS A 1 89 ? -6.388 1.396 8.044 1.00 84.50 89 CYS A O 1
ATOM 655 N N . SER A 1 90 ? -4.172 1.172 8.312 1.00 80.19 90 SER A N 1
ATOM 656 C CA . SER A 1 90 ? -3.951 2.483 8.912 1.00 80.19 90 SER A CA 1
ATOM 657 C C . SER A 1 90 ? -3.710 3.527 7.827 1.00 80.19 90 SER A C 1
ATOM 659 O O . SER A 1 90 ? -2.809 3.399 6.998 1.00 80.19 90 SER A O 1
ATOM 661 N N . ARG A 1 91 ? -4.498 4.601 7.843 1.00 71.06 91 ARG A N 1
ATOM 662 C CA . ARG A 1 91 ? -4.274 5.768 6.988 1.00 71.06 91 ARG A CA 1
ATOM 663 C C . ARG A 1 91 ? -3.116 6.602 7.538 1.00 71.06 91 ARG A C 1
ATOM 665 O O . ARG A 1 91 ? -3.147 7.007 8.695 1.00 71.06 91 ARG A O 1
ATOM 672 N N . SER A 1 92 ? -2.101 6.858 6.710 1.00 60.69 92 SER A N 1
ATOM 673 C CA . SER A 1 92 ? -0.882 7.595 7.089 1.00 60.69 92 SER A CA 1
ATOM 674 C C . SER A 1 92 ? -1.146 9.015 7.605 1.00 60.69 92 SER A C 1
ATOM 676 O O . SER A 1 92 ? -0.301 9.586 8.283 1.00 60.69 92 SER A O 1
ATOM 678 N N . ASP A 1 93 ? -2.297 9.588 7.258 1.00 61.94 93 ASP A N 1
ATOM 679 C CA . ASP A 1 93 ? -2.752 10.932 7.604 1.00 61.94 93 ASP A CA 1
ATOM 680 C C . ASP A 1 93 ? -3.672 10.980 8.838 1.00 61.94 93 ASP A C 1
ATOM 682 O O . ASP A 1 93 ? -3.949 12.063 9.349 1.00 61.94 93 ASP A O 1
ATOM 686 N N . GLN A 1 94 ? -4.120 9.831 9.359 1.00 62.09 94 GLN A N 1
ATOM 687 C CA . GLN A 1 94 ? -4.951 9.765 10.561 1.00 62.09 94 G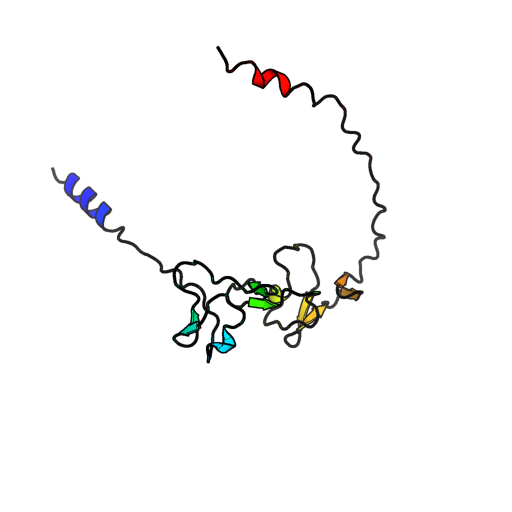LN A CA 1
ATOM 688 C C . GLN A 1 94 ? -4.274 8.936 11.649 1.00 62.09 94 GLN A C 1
ATOM 690 O O . GLN A 1 94 ? -4.507 7.736 11.778 1.00 62.09 94 GLN A O 1
ATOM 695 N N . GLU A 1 95 ? -3.526 9.617 12.521 1.00 56.12 95 GLU A N 1
ATOM 696 C CA . GLU A 1 95 ? -2.959 9.051 13.760 1.00 56.12 95 GLU A CA 1
ATOM 697 C C . GLU A 1 95 ? -4.018 8.484 14.733 1.00 56.12 95 GLU A C 1
ATOM 699 O O . GLU A 1 95 ? -3.680 7.913 15.764 1.00 56.12 95 GLU A O 1
ATOM 704 N N . THR A 1 96 ? -5.311 8.643 14.434 1.00 54.59 96 THR A N 1
ATOM 705 C CA . THR A 1 96 ? -6.422 8.389 15.362 1.00 54.59 96 THR A CA 1
ATOM 706 C C . THR A 1 96 ? -7.411 7.312 14.927 1.00 54.59 96 THR A C 1
ATOM 708 O O . THR A 1 96 ? -8.312 7.007 15.705 1.00 54.59 96 THR A O 1
ATOM 711 N N . MET A 1 97 ? -7.242 6.657 13.769 1.00 61.28 97 MET A N 1
ATOM 712 C CA . MET A 1 97 ? -8.029 5.451 13.446 1.00 61.28 97 MET A CA 1
ATOM 713 C C . MET A 1 97 ? -7.465 4.215 14.162 1.00 61.28 97 MET A C 1
ATOM 715 O O . MET A 1 97 ? -7.126 3.200 13.556 1.00 61.28 97 MET A O 1
ATOM 719 N N . ASN A 1 98 ? -7.351 4.313 15.486 1.00 70.94 98 ASN A N 1
ATOM 720 C CA . ASN A 1 98 ? -7.090 3.169 16.340 1.00 70.94 98 ASN A CA 1
ATOM 721 C C . ASN A 1 98 ? -8.298 2.241 16.227 1.00 70.94 98 ASN A C 1
ATOM 723 O O . ASN A 1 98 ? -9.423 2.680 16.441 1.00 70.94 98 ASN A O 1
ATOM 727 N N . GLY A 1 99 ? -8.073 0.982 15.855 1.00 84.38 99 GLY A N 1
ATOM 728 C CA . GLY A 1 99 ? -9.125 -0.031 15.870 1.00 84.38 99 GLY A CA 1
ATOM 729 C C . GLY A 1 99 ? -9.371 -0.783 14.577 1.00 84.38 99 GLY A C 1
ATOM 730 O O . GLY A 1 99 ? -10.223 -1.657 14.592 1.00 84.38 99 GLY A O 1
ATOM 731 N N . LEU A 1 100 ? -8.643 -0.522 13.491 1.00 90.19 100 LEU A N 1
ATOM 732 C CA . LEU A 1 100 ? -8.656 -1.409 12.324 1.00 90.19 100 LEU A CA 1
ATOM 733 C C . LEU A 1 100 ? -7.578 -2.490 12.461 1.00 90.19 100 LEU A C 1
ATOM 735 O O . LEU A 1 100 ? -6.437 -2.206 12.818 1.00 90.19 100 LEU A O 1
ATOM 739 N N . VAL A 1 101 ? -7.939 -3.735 12.163 1.00 92.88 101 VAL A N 1
ATOM 740 C CA . VAL A 1 101 ? -7.038 -4.891 12.152 1.00 92.88 101 VAL A CA 1
ATOM 741 C C . VAL A 1 101 ? -7.184 -5.634 10.833 1.00 92.88 101 VAL A C 1
ATOM 743 O O . VAL A 1 101 ? -8.277 -5.700 10.268 1.00 92.88 101 VAL A O 1
ATOM 746 N N . CYS A 1 102 ? -6.097 -6.227 10.345 1.00 92.06 102 CYS A N 1
ATOM 747 C CA . CYS A 1 102 ? -6.183 -7.116 9.198 1.00 92.06 102 CYS A CA 1
ATOM 748 C C . CYS A 1 102 ? -6.618 -8.510 9.661 1.00 92.06 102 CYS A C 1
ATOM 750 O O . CYS A 1 102 ? -5.876 -9.195 10.362 1.00 92.06 102 CYS A O 1
ATOM 752 N N . SER A 1 103 ? -7.824 -8.928 9.281 1.00 94.81 103 SER A N 1
ATOM 753 C CA . SER A 1 103 ? -8.414 -10.222 9.626 1.00 94.81 103 SER A CA 1
ATOM 754 C C . SER A 1 103 ? -8.979 -10.871 8.364 1.00 94.81 103 SER A C 1
ATOM 756 O O . SER A 1 103 ? -9.769 -10.266 7.643 1.00 94.81 103 SER A O 1
ATOM 758 N N . ASP A 1 104 ? -8.556 -12.105 8.078 1.00 95.12 104 ASP A N 1
ATOM 759 C CA . ASP A 1 104 ? -8.913 -12.847 6.856 1.00 95.12 104 ASP A CA 1
ATOM 760 C C . ASP A 1 104 ? -8.561 -12.097 5.558 1.00 95.12 104 ASP A C 1
ATOM 762 O O . ASP A 1 104 ? -9.301 -12.114 4.572 1.00 95.12 104 ASP A O 1
ATOM 766 N N . GLY A 1 105 ? -7.429 -11.386 5.576 1.00 88.62 105 GLY A N 1
ATOM 767 C CA . GLY A 1 105 ? -6.965 -10.570 4.453 1.00 88.62 105 GLY A CA 1
ATOM 768 C C . GLY A 1 105 ? -7.842 -9.349 4.168 1.00 88.62 105 GLY A C 1
ATOM 769 O O . GLY A 1 105 ? -7.751 -8.785 3.077 1.00 88.62 105 GLY A O 1
ATOM 770 N N . GLN A 1 106 ? -8.707 -8.953 5.110 1.00 92.50 106 GLN A N 1
ATOM 771 C CA . GLN A 1 106 ? -9.548 -7.763 5.025 1.00 92.50 106 GLN A CA 1
ATOM 772 C C . GLN A 1 106 ? -9.410 -6.891 6.270 1.00 92.50 106 GLN A C 1
ATOM 774 O O . GLN A 1 106 ? -9.275 -7.384 7.389 1.00 92.50 106 GLN A O 1
ATOM 779 N N . CYS A 1 107 ? -9.467 -5.579 6.086 1.00 90.88 107 CYS A N 1
ATOM 780 C CA . CYS A 1 107 ? -9.481 -4.643 7.197 1.00 90.88 107 CYS A CA 1
ATOM 781 C C . CYS A 1 107 ? -10.844 -4.689 7.894 1.00 90.88 107 CYS A C 1
ATOM 783 O O . CYS A 1 107 ? -11.873 -4.415 7.274 1.00 90.88 107 CYS A O 1
ATOM 785 N N . LYS A 1 108 ? -10.851 -5.038 9.179 1.00 94.31 108 LYS A N 1
ATOM 786 C CA . LYS A 1 108 ? -12.041 -5.111 10.037 1.00 94.31 108 LYS A CA 1
ATOM 787 C C . LYS A 1 108 ? -11.817 -4.295 11.304 1.00 94.31 108 LYS A C 1
ATOM 789 O O . LYS A 1 108 ? -10.674 -4.013 11.658 1.00 94.31 108 LYS A O 1
ATOM 794 N N . CYS A 1 109 ? -12.886 -3.950 12.012 1.00 93.38 109 CYS A N 1
ATOM 795 C CA . CYS A 1 109 ? -12.744 -3.417 13.361 1.00 93.38 109 CYS A CA 1
ATOM 796 C C . CYS A 1 109 ? -12.179 -4.496 14.304 1.00 93.38 109 CYS A C 1
ATOM 798 O O . CYS A 1 109 ? -12.552 -5.665 14.222 1.00 93.38 109 CYS A O 1
ATOM 800 N N . GLY A 1 110 ? -11.243 -4.112 15.169 1.00 92.88 110 GLY A N 1
ATOM 801 C CA . GLY A 1 110 ? -10.687 -4.963 16.214 1.00 92.88 110 GLY A CA 1
ATOM 802 C C . GLY A 1 110 ? -11.699 -5.221 17.329 1.00 92.88 110 GLY A C 1
ATOM 803 O O . GLY A 1 110 ? -12.744 -4.586 17.395 1.00 92.88 110 GLY A O 1
ATOM 804 N N . GLU A 1 111 ? -11.360 -6.116 18.254 1.00 90.88 111 GLU A N 1
ATOM 805 C CA . GLU A 1 111 ? -12.287 -6.661 19.264 1.00 90.88 111 GLU A CA 1
ATOM 806 C C . GLU A 1 111 ? -12.959 -5.612 20.173 1.00 90.88 111 GLU A C 1
ATOM 808 O O . GLU A 1 111 ? -14.034 -5.856 20.711 1.00 90.88 111 GLU A O 1
ATOM 813 N N . ASN A 1 112 ? -12.353 -4.430 20.324 1.00 91.44 112 ASN A N 1
ATOM 814 C CA . ASN A 1 112 ? -12.868 -3.332 21.154 1.00 91.44 112 ASN A CA 1
ATOM 815 C C . ASN A 1 112 ? -13.553 -2.220 20.349 1.00 91.44 112 ASN A C 1
ATOM 817 O O . ASN A 1 112 ? -13.743 -1.117 20.860 1.00 91.44 112 ASN A O 1
ATOM 821 N N . TYR A 1 113 ? -13.875 -2.480 19.084 1.00 92.31 113 TYR A N 1
ATOM 822 C CA . TYR A 1 113 ? -14.444 -1.498 18.177 1.00 92.31 113 TYR A CA 1
ATOM 823 C C . TYR A 1 113 ? -15.660 -2.078 17.460 1.00 92.31 113 TYR A C 1
ATOM 825 O O . TYR A 1 113 ? -15.660 -3.228 17.036 1.00 92.31 113 TYR A O 1
ATOM 833 N N . THR A 1 114 ? -16.698 -1.264 17.312 1.00 91.81 114 THR A N 1
ATOM 834 C CA . THR A 1 114 ? -17.888 -1.584 16.519 1.00 91.81 114 THR A CA 1
ATOM 835 C C . THR A 1 114 ? -17.883 -0.742 15.255 1.00 91.81 114 THR A C 1
ATOM 837 O O . THR A 1 114 ? -17.511 0.430 15.288 1.00 91.81 114 THR A O 1
ATOM 840 N N . GLU A 1 115 ? -18.272 -1.344 14.138 1.00 91.06 115 GLU A N 1
ATOM 841 C CA . GLU A 1 115 ? -18.453 -0.623 12.884 1.00 91.06 115 GLU A CA 1
ATOM 842 C C . GLU A 1 115 ? -19.735 0.218 12.931 1.00 91.06 115 GLU A C 1
ATOM 844 O O . GLU A 1 115 ? -20.829 -0.316 13.105 1.00 91.06 115 GLU A O 1
ATOM 849 N N . GLU A 1 116 ? -19.606 1.529 12.730 1.00 89.19 116 GLU A N 1
ATOM 850 C CA . GLU A 1 116 ? -20.728 2.458 12.619 1.00 89.19 116 GLU A CA 1
ATOM 851 C C . GLU A 1 116 ? -20.435 3.490 11.519 1.00 89.19 116 GLU A C 1
ATOM 853 O O . GLU A 1 116 ? -19.408 4.168 11.539 1.00 89.19 116 GLU A O 1
ATOM 858 N N . ASN A 1 117 ? -21.311 3.585 10.512 1.00 85.94 117 ASN A N 1
ATOM 859 C CA . ASN A 1 117 ? -21.132 4.454 9.335 1.00 85.94 117 ASN A CA 1
ATOM 860 C C . ASN A 1 117 ? -19.772 4.272 8.620 1.00 85.94 117 ASN A C 1
ATOM 862 O O . ASN A 1 117 ? -19.184 5.231 8.116 1.00 85.94 117 ASN A O 1
ATOM 866 N N . GLY A 1 118 ? -19.259 3.035 8.595 1.00 82.00 118 GLY A N 1
ATOM 867 C CA . GLY A 1 118 ? -17.960 2.693 8.013 1.00 82.00 118 GLY A CA 1
ATOM 868 C C . GLY A 1 118 ? -16.753 3.223 8.804 1.00 82.00 118 GLY A C 1
ATOM 869 O O . GLY A 1 118 ? -15.649 3.332 8.269 1.00 82.00 118 GLY A O 1
ATOM 870 N N . GLN A 1 119 ? -16.940 3.546 10.082 1.00 84.56 119 GLN A N 1
ATOM 871 C CA . GLN A 1 119 ? -15.875 3.883 11.022 1.00 84.56 119 GLN A CA 1
ATOM 872 C C . GLN A 1 119 ? -15.854 2.877 12.174 1.00 84.56 119 GLN A C 1
ATOM 874 O O . GLN A 1 119 ? -16.889 2.346 12.560 1.00 84.56 119 GLN A O 1
ATOM 879 N N . CYS A 1 120 ? -14.674 2.620 12.735 1.00 87.19 120 CYS A N 1
ATOM 880 C CA . CYS A 1 120 ? -14.531 1.793 13.929 1.00 87.19 120 CYS A CA 1
ATOM 881 C C . CYS A 1 120 ? -14.642 2.673 15.178 1.00 87.19 120 CYS A C 1
ATOM 883 O O . CYS A 1 120 ? -13.749 3.472 15.453 1.00 87.19 120 CYS A O 1
ATOM 885 N N . ILE A 1 121 ? -15.728 2.524 15.936 1.00 88.19 121 ILE A N 1
ATOM 886 C CA . ILE A 1 121 ? -15.997 3.275 17.167 1.00 88.19 121 ILE A CA 1
ATOM 887 C C . ILE A 1 121 ? -15.714 2.383 18.375 1.00 88.19 121 ILE A C 1
ATOM 889 O O . ILE A 1 121 ? -16.194 1.254 18.445 1.00 88.19 121 ILE A O 1
ATOM 893 N N . GLY A 1 122 ? -14.920 2.866 19.334 1.00 89.19 122 GLY A N 1
ATOM 894 C CA . GLY A 1 122 ? -14.554 2.087 20.518 1.00 89.19 122 GLY A CA 1
ATOM 895 C C . GLY A 1 122 ? -15.767 1.773 21.401 1.00 89.19 122 GLY A C 1
ATOM 896 O O . GLY A 1 122 ? -16.483 2.687 21.811 1.00 89.19 122 GLY A O 1
ATOM 897 N N . THR A 1 123 ? -15.975 0.505 21.760 1.00 84.88 123 THR A N 1
ATOM 898 C CA . THR A 1 123 ? -17.102 0.054 22.606 1.00 84.88 123 THR A CA 1
ATOM 899 C C . THR A 1 123 ? -17.020 0.566 24.047 1.00 84.88 123 THR A C 1
ATOM 901 O O . THR A 1 123 ? -18.041 0.694 24.717 1.00 84.88 123 THR A O 1
ATOM 904 N N . ASN A 1 124 ? -15.822 0.943 24.506 1.00 72.00 124 ASN A N 1
ATOM 905 C CA . ASN A 1 124 ? -15.574 1.487 25.846 1.00 72.00 124 ASN A CA 1
ATOM 906 C C . ASN A 1 124 ? -15.573 3.024 25.907 1.00 72.00 124 ASN A C 1
ATOM 908 O O . ASN A 1 124 ? -15.222 3.596 26.938 1.00 72.00 124 ASN A O 1
ATOM 912 N N . SER A 1 125 ? -16.018 3.712 24.851 1.00 56.00 125 SER A N 1
ATOM 913 C CA . SER A 1 125 ? -16.179 5.179 24.825 1.00 56.00 125 SER A CA 1
ATOM 914 C C . SER A 1 125 ? -17.357 5.671 25.689 1.00 56.00 125 SER A C 1
ATOM 916 O O . SER A 1 125 ? -17.963 6.696 25.397 1.00 56.00 125 SER A O 1
ATOM 918 N N . GLY A 1 126 ? -17.707 4.943 26.754 1.00 54.50 126 GLY A N 1
ATOM 919 C CA . GLY A 1 126 ? -18.748 5.282 27.723 1.00 54.50 126 GLY A CA 1
ATOM 920 C C . GLY A 1 126 ? -18.391 6.449 28.647 1.00 54.50 126 GLY A C 1
ATOM 921 O O . GLY A 1 126 ? -19.143 6.747 29.570 1.00 54.50 126 GLY A O 1
ATOM 922 N N . THR A 1 127 ? -17.276 7.143 28.416 1.00 58.00 127 THR A N 1
ATOM 923 C CA . THR A 1 127 ? -17.175 8.537 28.848 1.00 58.00 127 THR A CA 1
ATOM 924 C C . THR A 1 127 ? -17.928 9.387 27.833 1.00 58.00 127 THR A C 1
ATOM 926 O O . THR A 1 127 ? -17.446 9.491 26.703 1.00 58.00 127 THR A O 1
ATOM 929 N N . PRO A 1 128 ? -19.075 9.998 28.194 1.00 57.12 128 PRO A N 1
ATOM 930 C CA . PRO A 1 128 ? -19.747 10.951 27.326 1.00 57.12 128 PRO A CA 1
ATOM 931 C C . PRO A 1 128 ? -18.702 11.951 26.860 1.00 57.12 128 PRO A C 1
ATOM 933 O O . PRO A 1 128 ? -18.055 12.600 27.686 1.00 57.12 128 PRO A O 1
ATOM 936 N N . SER A 1 129 ? -18.492 11.989 25.543 1.00 50.91 129 SER A N 1
ATOM 937 C CA . SER A 1 129 ? -17.644 12.964 24.882 1.00 50.91 129 SER A CA 1
ATOM 938 C C . SER A 1 129 ? -18.029 14.311 25.459 1.00 50.91 129 SER A C 1
ATOM 940 O O . SER A 1 129 ? -19.146 14.786 25.238 1.00 50.91 129 SER A O 1
ATOM 942 N N . SER A 1 130 ? -17.139 14.835 26.306 1.00 45.59 130 SER A N 1
ATOM 943 C CA . SER A 1 130 ? -17.316 16.108 26.978 1.00 45.59 130 SER A CA 1
ATOM 944 C C . SER A 1 130 ? -17.792 17.071 25.918 1.00 45.59 130 SER A C 1
ATOM 946 O O . SER A 1 130 ? -17.131 17.247 24.892 1.00 45.59 130 SER A O 1
ATOM 948 N N . THR A 1 131 ? -18.976 17.623 26.159 1.00 50.62 131 THR A N 1
ATOM 949 C CA . THR A 1 131 ? -19.454 18.827 25.509 1.00 50.62 131 THR A CA 1
ATOM 950 C C . THR A 1 131 ? -18.251 19.685 25.187 1.00 50.62 131 THR A C 1
ATOM 952 O O . THR A 1 131 ? -17.452 20.010 26.070 1.00 50.62 131 THR A O 1
ATOM 955 N N . SER A 1 132 ? -18.090 19.986 23.903 1.00 45.03 132 SER A N 1
ATOM 956 C CA . SER A 1 132 ? -17.231 21.049 23.434 1.00 45.03 132 SER A CA 1
ATOM 957 C C . SER A 1 132 ? -17.632 22.299 24.213 1.00 45.03 132 SER A C 1
ATOM 959 O O . SER A 1 132 ? -18.498 23.066 23.802 1.00 45.03 132 SER A O 1
ATOM 961 N N . ARG A 1 133 ? -17.024 22.506 25.384 1.00 44.31 133 ARG A N 1
ATOM 962 C CA . ARG A 1 133 ? -16.811 23.836 25.908 1.00 44.31 133 ARG A CA 1
ATOM 963 C C . ARG A 1 133 ? -15.916 24.459 24.852 1.00 44.31 133 ARG A C 1
ATOM 965 O O . ARG A 1 133 ? -14.696 24.325 24.910 1.00 44.31 133 ARG A O 1
ATOM 972 N N . LEU A 1 134 ? -16.548 25.143 23.898 1.00 51.50 134 LEU A N 1
ATOM 973 C CA . LEU A 1 134 ? -16.105 26.472 23.525 1.00 51.50 134 LEU A CA 1
ATOM 974 C C . LEU A 1 134 ? -15.816 27.196 24.847 1.00 51.50 134 LEU A C 1
ATOM 976 O O . LEU A 1 134 ? -16.681 27.819 25.447 1.00 51.50 134 LEU A O 1
ATOM 980 N N . LYS A 1 135 ? -14.609 27.017 25.384 1.00 43.81 135 LYS A N 1
ATOM 981 C CA . LYS A 1 135 ? -13.988 28.110 26.092 1.00 43.81 135 LYS A CA 1
ATOM 982 C C . LYS A 1 135 ? -13.650 29.057 24.971 1.00 43.81 135 LYS A C 1
ATOM 984 O O . LYS A 1 135 ? -12.752 28.779 24.180 1.00 43.81 135 LYS A O 1
ATOM 989 N N . ASP A 1 136 ? -14.454 30.104 24.887 1.00 50.00 136 ASP A N 1
ATOM 990 C CA . ASP A 1 136 ? -14.043 31.396 24.392 1.00 50.00 136 ASP A CA 1
ATOM 991 C C . ASP A 1 136 ? -12.547 31.571 24.668 1.00 50.00 136 ASP A C 1
ATOM 993 O O . ASP A 1 136 ? -12.124 31.886 25.784 1.00 50.00 136 ASP A O 1
ATOM 997 N N . PHE A 1 137 ? -11.722 31.331 23.652 1.00 51.59 137 PHE A N 1
ATOM 998 C CA . PHE A 1 137 ? -10.426 31.972 23.588 1.00 51.59 137 PHE A CA 1
ATOM 999 C C . PHE A 1 137 ? -10.743 33.433 23.295 1.00 51.59 137 PHE A C 1
ATOM 1001 O O . PHE A 1 137 ? -10.677 33.901 22.162 1.00 51.59 137 PHE A O 1
ATOM 1008 N N . ALA A 1 138 ? -11.142 34.146 24.348 1.00 57.19 138 ALA A N 1
ATOM 1009 C CA . ALA A 1 138 ? -10.962 35.574 24.436 1.00 57.19 138 ALA A CA 1
ATOM 1010 C C . ALA A 1 138 ? -9.452 35.796 24.331 1.00 57.19 138 ALA A C 1
ATOM 1012 O O . ALA A 1 138 ? -8.729 35.762 25.324 1.00 57.19 138 ALA A O 1
ATOM 1013 N N . VAL A 1 139 ? -8.965 35.914 23.096 1.00 58.00 139 VAL A N 1
ATOM 1014 C CA . VAL A 1 139 ? -7.619 36.388 22.811 1.00 58.00 139 VAL A CA 1
ATOM 1015 C C . VAL A 1 139 ? -7.579 37.808 23.371 1.00 58.00 139 VAL A C 1
ATOM 1017 O O . VAL A 1 139 ? -8.322 38.664 22.884 1.00 58.00 139 VAL A O 1
ATOM 1020 N N . PRO A 1 140 ? -6.790 38.084 24.423 1.00 51.44 140 PRO A N 1
ATOM 1021 C CA . PRO A 1 140 ? -6.669 39.441 24.917 1.00 51.44 140 PRO A CA 1
ATOM 1022 C C . PRO A 1 140 ? -6.095 40.310 23.781 1.00 51.44 140 PRO A C 1
ATOM 1024 O O . PRO A 1 140 ? -5.067 39.942 23.205 1.00 51.44 140 PRO A O 1
ATOM 1027 N N . PRO A 1 141 ? -6.706 41.462 23.446 1.00 57.78 141 PRO A N 1
ATOM 1028 C CA . PRO A 1 141 ? -6.295 42.324 22.329 1.00 57.78 141 PRO A CA 1
ATOM 1029 C C . PRO A 1 141 ? -4.930 43.024 22.516 1.00 57.78 141 PRO A C 1
ATOM 1031 O O . PRO A 1 141 ? -4.642 44.019 21.861 1.00 57.78 141 PRO A O 1
ATOM 1034 N N . VAL A 1 142 ? -4.056 42.525 23.394 1.00 57.53 142 VAL A N 1
ATOM 1035 C CA . VAL A 1 142 ? -2.838 43.228 23.832 1.00 57.53 142 VAL A CA 1
ATOM 1036 C C . VAL A 1 142 ? -1.576 42.789 23.065 1.00 57.53 142 VAL A C 1
ATOM 1038 O O . VAL A 1 142 ? -0.533 43.417 23.199 1.00 57.53 142 VAL A O 1
ATOM 1041 N N . LEU A 1 143 ? -1.646 41.768 22.200 1.00 51.41 143 LEU A N 1
ATOM 1042 C CA . LEU A 1 143 ? -0.480 41.270 21.439 1.00 51.41 143 LEU A CA 1
ATOM 1043 C C . LEU A 1 143 ? -0.446 41.659 19.949 1.00 51.41 143 LEU A C 1
ATOM 1045 O O . LEU A 1 143 ? 0.415 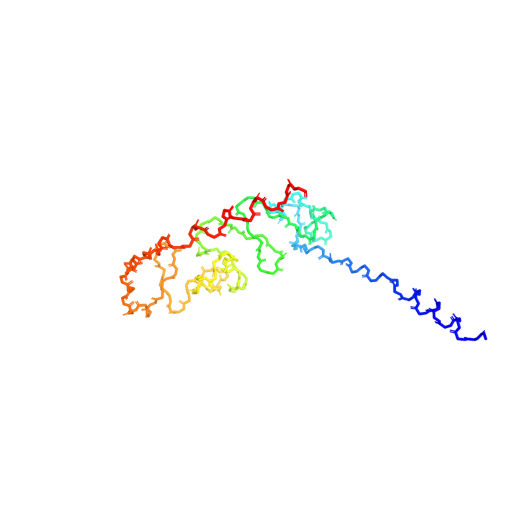41.181 19.217 1.00 51.41 143 LEU A O 1
ATOM 1049 N N . LEU A 1 144 ? -1.326 42.556 19.491 1.00 53.41 144 LEU A N 1
ATOM 1050 C CA . LEU A 1 144 ? -1.301 43.069 18.109 1.00 53.41 144 LEU A CA 1
ATOM 1051 C C . LEU A 1 144 ? -0.476 44.355 17.919 1.00 53.41 144 LEU A C 1
ATOM 1053 O O . LEU A 1 144 ? -0.353 44.829 16.793 1.00 53.41 144 LEU A O 1
ATOM 1057 N N . LEU A 1 145 ? 0.126 44.916 18.974 1.00 54.56 145 LEU A N 1
ATOM 1058 C CA . LEU A 1 145 ? 0.867 46.187 18.881 1.00 54.56 145 LEU A CA 1
ATOM 1059 C C . LEU A 1 145 ? 2.399 46.054 18.828 1.00 54.56 145 LEU A C 1
ATOM 1061 O O . LEU A 1 145 ? 3.073 47.048 18.579 1.00 54.56 145 LEU A O 1
ATOM 1065 N N . SER A 1 146 ? 2.974 44.861 18.998 1.00 54.06 146 SER A N 1
ATOM 1066 C CA . SER A 1 146 ? 4.438 44.678 19.032 1.00 54.06 146 SER A CA 1
ATOM 1067 C C . SER A 1 146 ? 5.087 44.297 17.693 1.00 54.06 146 SER A C 1
ATOM 1069 O O . SER A 1 146 ? 6.311 44.295 17.607 1.00 54.06 146 SER A O 1
ATOM 1071 N N . PHE A 1 147 ? 4.317 44.031 16.631 1.00 52.62 147 PHE A N 1
ATOM 1072 C CA . PHE A 1 147 ? 4.883 43.684 15.315 1.00 52.62 147 PHE A CA 1
ATOM 1073 C C . PHE A 1 147 ? 5.017 44.863 14.338 1.00 52.62 147 PHE A C 1
ATOM 1075 O O . PHE A 1 147 ? 5.706 44.736 13.330 1.00 52.62 147 PHE A O 1
ATOM 1082 N N . ILE A 1 148 ? 4.427 46.029 14.626 1.00 56.72 148 ILE A N 1
ATOM 1083 C CA . ILE A 1 148 ? 4.470 47.179 13.701 1.00 56.72 148 ILE A CA 1
ATOM 1084 C C . ILE A 1 148 ? 5.775 47.988 13.834 1.00 56.72 148 ILE A C 1
ATOM 1086 O O . ILE A 1 148 ? 6.191 48.652 12.888 1.00 56.72 148 ILE A O 1
ATOM 1090 N N . THR A 1 149 ? 6.498 47.896 14.952 1.00 55.12 149 THR A N 1
ATOM 1091 C CA . THR A 1 149 ? 7.733 48.675 15.156 1.00 55.12 149 THR A CA 1
ATOM 1092 C C . THR A 1 149 ? 8.980 48.092 14.485 1.00 55.12 149 THR A C 1
ATOM 1094 O O . THR A 1 149 ? 9.956 48.817 14.325 1.00 55.12 149 THR A O 1
ATOM 1097 N N . LEU A 1 150 ? 8.966 46.837 14.020 1.00 54.28 150 LEU A N 1
ATOM 1098 C CA . LEU A 1 150 ? 10.127 46.230 13.345 1.00 54.28 150 LEU A CA 1
ATOM 1099 C C . LEU A 1 150 ? 10.215 46.528 11.838 1.00 54.28 150 LEU A C 1
ATOM 1101 O O . LEU A 1 150 ? 11.256 46.277 11.238 1.00 54.28 150 LEU A O 1
ATOM 1105 N N . LEU A 1 151 ? 9.176 47.104 11.222 1.00 55.84 151 LEU A N 1
ATOM 1106 C CA . LEU A 1 151 ? 9.184 47.420 9.785 1.00 55.84 151 LEU A CA 1
ATOM 1107 C C . LEU A 1 151 ? 9.769 48.802 9.440 1.00 55.84 151 LEU A C 1
ATOM 1109 O O . LEU A 1 151 ? 9.959 49.091 8.263 1.00 55.84 151 LEU A O 1
ATOM 1113 N N . PHE A 1 152 ? 10.112 49.637 10.429 1.00 56.94 152 PHE A N 1
ATOM 1114 C CA . PHE A 1 152 ? 10.628 50.995 10.182 1.00 56.94 152 PHE A CA 1
ATOM 1115 C C . PHE A 1 152 ? 12.119 51.203 10.496 1.00 56.94 152 PHE A C 1
ATOM 1117 O O . PHE A 1 152 ? 12.637 52.279 10.220 1.00 56.94 152 PHE A O 1
ATOM 1124 N N . SER A 1 153 ? 12.845 50.200 11.006 1.00 55.12 153 SER A N 1
ATOM 1125 C CA . SER A 1 153 ? 14.281 50.353 11.326 1.00 55.12 153 SER A CA 1
ATOM 1126 C C . SER A 1 153 ? 15.249 49.878 10.239 1.00 55.12 153 SER A C 1
ATOM 1128 O O . SER A 1 153 ? 16.452 49.909 10.466 1.00 55.12 153 SER A O 1
ATOM 1130 N N . HIS A 1 154 ? 14.772 49.454 9.066 1.00 52.50 154 HIS A N 1
ATOM 1131 C CA . HIS A 1 154 ? 15.632 48.865 8.028 1.00 52.50 154 HIS A CA 1
ATOM 1132 C C . HIS A 1 154 ? 15.636 49.651 6.706 1.00 52.50 154 HIS A C 1
ATOM 1134 O O . HIS A 1 154 ? 15.695 49.058 5.630 1.00 52.50 154 HIS A O 1
ATOM 1140 N N . ASN A 1 155 ? 15.525 50.983 6.781 1.00 48.69 155 ASN A N 1
ATOM 1141 C CA . ASN A 1 155 ? 15.603 51.860 5.606 1.00 48.69 155 ASN 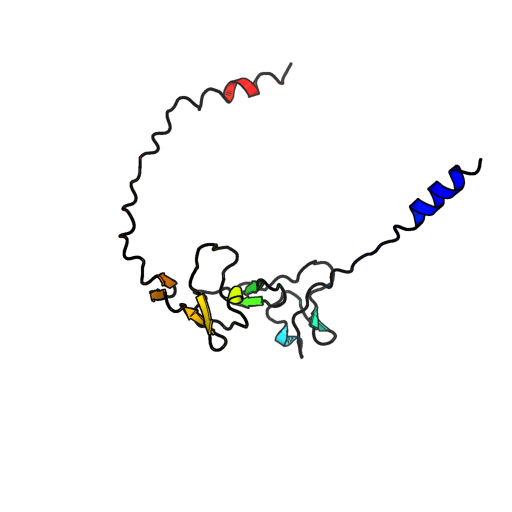A CA 1
ATOM 1142 C C . ASN A 1 155 ? 16.270 53.221 5.914 1.00 48.69 155 ASN A C 1
ATOM 1144 O O . ASN A 1 155 ? 15.734 54.289 5.616 1.00 48.69 155 ASN A O 1
ATOM 1148 N N . SER A 1 156 ? 17.440 53.185 6.554 1.00 50.09 156 SER A N 1
ATOM 1149 C CA . SER A 1 156 ? 18.414 54.288 6.587 1.00 50.09 156 SER A CA 1
ATOM 1150 C C . SER A 1 156 ? 19.818 53.739 6.424 1.00 50.09 156 SER A C 1
ATOM 1152 O O . SER A 1 156 ? 20.068 52.645 6.978 1.00 50.09 156 SER A O 1
#

Organism: NCBI:txid2755281

Radius of gyration: 26.96 Å; chains: 1; bounding box: 80×67×46 Å